Protein AF-A0A7S2FFZ1-F1 (afdb_monomer_lite)

Structure (mmCIF, N/CA/C/O backbone):
data_AF-A0A7S2FFZ1-F1
#
_entry.id   AF-A0A7S2FFZ1-F1
#
loop_
_atom_site.group_PDB
_atom_site.id
_atom_site.type_symbol
_atom_site.label_atom_id
_atom_site.label_alt_id
_atom_site.label_comp_id
_atom_site.label_asym_id
_atom_site.label_entity_id
_atom_site.label_seq_id
_atom_site.pdbx_PDB_ins_code
_atom_site.Cartn_x
_atom_site.Cartn_y
_atom_site.Cartn_z
_atom_site.occupancy
_atom_site.B_iso_or_equiv
_atom_site.auth_seq_id
_atom_site.auth_comp_id
_atom_site.auth_asym_id
_atom_site.auth_atom_id
_atom_site.pdbx_PDB_model_num
ATOM 1 N N . GLU A 1 1 ? 5.058 14.697 -13.074 1.00 57.72 1 GLU A N 1
ATOM 2 C CA . GLU A 1 1 ? 3.920 13.869 -12.619 1.00 57.72 1 GLU A CA 1
ATOM 3 C C . GLU A 1 1 ? 4.277 12.405 -12.830 1.00 57.72 1 GLU A C 1
ATOM 5 O O . GLU A 1 1 ? 5.093 12.130 -13.7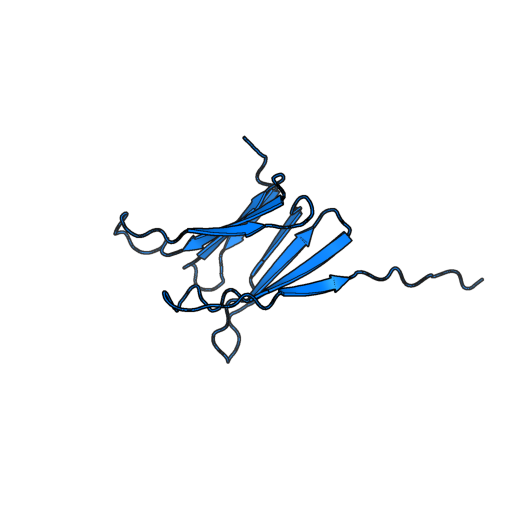01 1.00 57.72 1 GLU A O 1
ATOM 10 N N . SER A 1 2 ? 3.779 11.488 -12.002 1.00 85.31 2 SER A N 1
ATOM 11 C CA . SER A 1 2 ? 4.100 10.057 -12.102 1.00 85.31 2 SER A CA 1
ATOM 12 C C . SER A 1 2 ? 2.817 9.242 -12.030 1.00 85.31 2 SER A C 1
ATOM 14 O O . SER A 1 2 ? 1.905 9.619 -11.293 1.00 85.31 2 SER A O 1
ATOM 16 N N . ALA A 1 3 ? 2.738 8.160 -12.807 1.00 93.06 3 ALA A N 1
ATOM 17 C CA . ALA A 1 3 ? 1.539 7.343 -12.889 1.00 93.06 3 ALA A CA 1
ATOM 18 C C . ALA A 1 3 ? 1.202 6.718 -11.527 1.00 93.06 3 ALA A C 1
ATOM 20 O O . ALA A 1 3 ? 2.080 6.229 -10.804 1.00 93.06 3 ALA A O 1
ATOM 21 N N . VAL A 1 4 ? -0.086 6.735 -11.189 1.00 95.44 4 VAL A N 1
ATOM 22 C CA . VAL A 1 4 ? -0.648 5.910 -10.118 1.00 95.44 4 VAL A CA 1
ATOM 23 C C . VAL A 1 4 ? -0.878 4.524 -10.699 1.00 95.44 4 VAL A C 1
ATOM 25 O O . VAL A 1 4 ? -1.498 4.394 -11.752 1.00 95.44 4 VAL A O 1
ATOM 28 N N . LEU A 1 5 ? -0.348 3.504 -10.031 1.00 95.62 5 LEU A N 1
ATOM 29 C CA . LEU A 1 5 ? 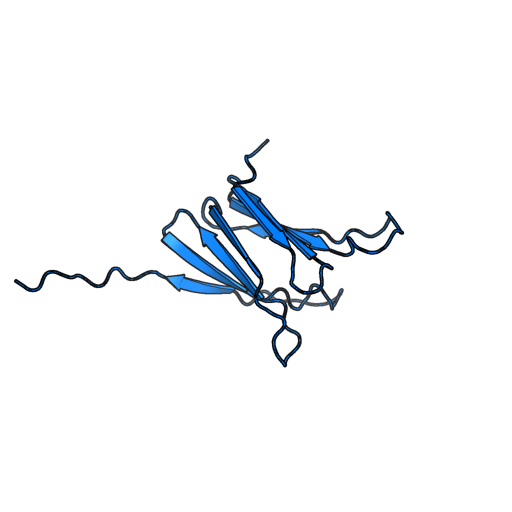-0.375 2.126 -10.523 1.00 95.62 5 LEU A CA 1
ATOM 30 C C . LEU A 1 5 ? -1.359 1.248 -9.746 1.00 95.62 5 LEU A C 1
ATOM 32 O O . LEU A 1 5 ? -1.895 0.300 -10.308 1.00 95.62 5 LEU A O 1
ATOM 36 N N . SER A 1 6 ? -1.626 1.572 -8.478 1.00 96.25 6 SER A N 1
ATOM 37 C CA . SER A 1 6 ? -2.591 0.849 -7.647 1.00 96.25 6 SER A CA 1
ATOM 38 C C . SER A 1 6 ? -3.112 1.742 -6.529 1.00 96.25 6 SER A C 1
ATOM 40 O O . SER A 1 6 ? -2.390 2.599 -6.016 1.00 96.25 6 SER A O 1
ATOM 42 N N . VAL A 1 7 ? -4.355 1.505 -6.118 1.00 94.81 7 VAL A N 1
ATOM 43 C CA . VAL A 1 7 ? -4.972 2.135 -4.947 1.00 94.81 7 VAL A CA 1
ATOM 44 C C . VAL A 1 7 ? -5.686 1.082 -4.113 1.00 94.81 7 VAL A C 1
ATOM 46 O O . VAL A 1 7 ? -6.239 0.136 -4.669 1.00 94.81 7 VAL A O 1
ATOM 49 N N . ALA A 1 8 ? -5.675 1.238 -2.792 1.00 93.69 8 ALA A N 1
ATOM 50 C CA . ALA A 1 8 ? -6.377 0.334 -1.889 1.00 93.69 8 ALA A CA 1
ATOM 51 C C . ALA A 1 8 ? -6.871 1.078 -0.649 1.00 93.69 8 ALA A C 1
ATOM 53 O O . ALA A 1 8 ? -6.101 1.775 0.016 1.00 93.69 8 ALA A O 1
ATOM 54 N N . TRP A 1 9 ? -8.151 0.905 -0.336 1.00 91.12 9 TRP A N 1
ATOM 55 C CA . TRP A 1 9 ? -8.722 1.332 0.937 1.00 91.12 9 TRP A CA 1
ATOM 56 C C . TRP A 1 9 ? -8.350 0.343 2.038 1.00 91.12 9 TRP A C 1
ATOM 58 O O . TRP A 1 9 ? -8.311 -0.866 1.795 1.00 91.12 9 TRP A O 1
ATOM 68 N N . SER A 1 10 ? -8.089 0.856 3.237 1.00 87.12 10 SER A N 1
ATOM 69 C CA . SER A 1 10 ? -8.060 0.039 4.445 1.00 87.12 10 SER A CA 1
ATOM 70 C C . SER A 1 10 ? -9.458 -0.515 4.740 1.00 87.12 10 SER A C 1
ATOM 72 O O . SER A 1 10 ? -10.474 0.030 4.299 1.00 87.12 10 SER A O 1
ATOM 74 N N . SER A 1 11 ? -9.528 -1.624 5.479 1.00 84.56 11 SER A N 1
ATOM 75 C CA . SER A 1 11 ? -10.796 -2.317 5.754 1.00 84.56 11 SER A CA 1
ATOM 76 C C . SER A 1 11 ? -11.788 -1.500 6.590 1.00 84.56 11 SER A C 1
ATOM 78 O O . SER A 1 11 ? -12.986 -1.753 6.537 1.00 84.56 11 SER A O 1
ATOM 80 N N . ASP A 1 12 ? -11.288 -0.544 7.366 1.00 80.69 12 ASP A N 1
ATOM 81 C CA . ASP A 1 12 ? -12.048 0.386 8.208 1.00 80.69 12 ASP A CA 1
ATOM 82 C C . ASP A 1 12 ? -12.430 1.690 7.486 1.00 80.69 12 ASP A C 1
ATOM 84 O O . ASP A 1 12 ? -13.125 2.525 8.055 1.00 80.69 12 ASP A O 1
ATOM 88 N N . THR A 1 13 ? -12.015 1.863 6.225 1.00 82.56 13 THR A N 1
ATOM 89 C CA . THR A 1 13 ? -12.248 3.054 5.389 1.00 82.56 13 THR A CA 1
ATOM 90 C C . THR A 1 13 ? -11.599 4.354 5.879 1.00 82.56 13 THR A C 1
ATOM 92 O O . THR A 1 13 ? -11.856 5.420 5.316 1.00 82.56 13 THR A O 1
ATOM 95 N N . GLU A 1 14 ? -10.712 4.295 6.873 1.00 81.75 14 GLU A N 1
ATOM 96 C CA . GLU A 1 14 ? -10.044 5.489 7.402 1.00 81.75 14 GLU A CA 1
ATOM 97 C C . GLU A 1 14 ? -8.823 5.905 6.573 1.00 81.75 14 GLU A C 1
ATOM 99 O O . GLU A 1 14 ? -8.487 7.096 6.519 1.00 81.75 14 GLU A O 1
ATOM 104 N N . TYR A 1 15 ? -8.206 4.946 5.872 1.00 86.25 15 TYR A N 1
ATOM 105 C CA . TYR A 1 15 ? -6.974 5.133 5.117 1.00 86.25 15 TYR A CA 1
ATOM 106 C C . TYR A 1 15 ? -7.100 4.725 3.647 1.00 86.25 15 TYR A C 1
ATOM 108 O O . TYR A 1 15 ? -7.693 3.709 3.286 1.00 86.25 15 TYR A O 1
ATOM 116 N N . LEU A 1 16 ? -6.447 5.495 2.778 1.00 89.69 16 LEU A N 1
ATOM 117 C CA . LEU A 1 16 ? -6.261 5.180 1.365 1.00 89.69 16 LEU A CA 1
ATOM 118 C C . LEU A 1 16 ? -4.769 5.088 1.053 1.00 89.69 16 LEU A C 1
ATOM 120 O O . LEU A 1 16 ? -4.034 6.061 1.217 1.00 89.69 16 LEU A O 1
ATOM 124 N N . ALA A 1 17 ? -4.338 3.935 0.549 1.00 91.81 17 ALA A N 1
ATOM 125 C CA . ALA A 1 17 ? -3.001 3.731 0.014 1.00 91.81 17 ALA A CA 1
ATOM 126 C C . ALA A 1 17 ? -2.979 3.993 -1.493 1.00 91.81 17 ALA A C 1
ATOM 128 O O . ALA A 1 17 ? -3.847 3.518 -2.226 1.00 91.81 17 ALA A O 1
ATOM 129 N N . VAL A 1 18 ? -1.957 4.708 -1.958 1.00 93.25 18 VAL A N 1
ATOM 130 C CA . VAL A 1 18 ? -1.741 5.033 -3.371 1.00 93.25 18 VAL A CA 1
ATOM 131 C C . VAL A 1 18 ? -0.312 4.666 -3.751 1.00 93.25 18 VAL A C 1
ATOM 133 O O . VAL A 1 18 ? 0.635 5.311 -3.304 1.00 93.25 18 VAL A O 1
ATOM 136 N N . ALA A 1 19 ? -0.161 3.638 -4.580 1.00 94.38 19 ALA A N 1
ATOM 137 C CA . ALA A 1 19 ? 1.111 3.187 -5.129 1.00 94.38 19 ALA A CA 1
ATOM 138 C C . ALA A 1 19 ? 1.406 3.869 -6.470 1.00 94.38 19 ALA A C 1
ATOM 140 O O . ALA A 1 19 ? 0.517 4.021 -7.315 1.00 94.38 19 ALA A O 1
ATOM 141 N N . SER A 1 20 ? 2.661 4.259 -6.683 1.00 93.31 20 SER A N 1
ATOM 142 C CA . SER A 1 20 ? 3.067 5.019 -7.865 1.00 93.31 20 SER A CA 1
ATOM 143 C C . SER A 1 20 ? 4.361 4.511 -8.502 1.00 93.31 20 SER A C 1
ATOM 145 O O . SER A 1 20 ? 5.230 3.904 -7.866 1.00 93.31 20 SER A O 1
ATOM 147 N N . GLU A 1 21 ? 4.505 4.819 -9.792 1.00 95.75 21 GLU A N 1
ATOM 148 C CA . GLU A 1 21 ? 5.720 4.589 -10.568 1.00 95.75 21 GLU A CA 1
ATOM 149 C C . GLU A 1 21 ? 6.935 5.358 -10.011 1.00 95.75 21 GLU A C 1
ATOM 151 O O . GLU A 1 21 ? 8.075 4.937 -10.186 1.00 95.75 21 GLU A O 1
ATOM 156 N N . ASN A 1 22 ? 6.726 6.429 -9.241 1.00 94.12 22 ASN A N 1
ATOM 157 C CA . ASN A 1 22 ? 7.804 7.170 -8.578 1.00 94.12 22 ASN A CA 1
ATOM 158 C C . ASN A 1 22 ? 8.416 6.439 -7.366 1.00 94.12 22 ASN A C 1
ATOM 160 O O . ASN A 1 22 ? 9.123 7.067 -6.576 1.00 94.12 22 ASN A O 1
ATOM 164 N N . LYS A 1 23 ? 8.161 5.130 -7.234 1.00 94.31 23 LYS A N 1
ATOM 165 C CA . LYS A 1 23 ? 8.702 4.257 -6.185 1.00 94.31 23 LYS A CA 1
ATOM 166 C C . LYS A 1 23 ? 8.177 4.600 -4.794 1.00 94.31 23 LYS A C 1
ATOM 168 O O . LYS A 1 23 ? 8.884 4.445 -3.798 1.00 94.31 23 LYS A O 1
ATOM 173 N N . THR A 1 24 ? 6.950 5.108 -4.713 1.00 92.25 24 THR A N 1
ATOM 174 C CA . THR A 1 24 ? 6.336 5.442 -3.428 1.00 92.25 24 THR A CA 1
ATOM 175 C C . THR A 1 24 ? 4.969 4.811 -3.249 1.00 92.25 24 THR A C 1
ATOM 177 O O . THR A 1 24 ? 4.236 4.584 -4.214 1.00 92.25 24 THR A O 1
ATOM 180 N N . VAL A 1 25 ? 4.638 4.566 -1.983 1.00 92.69 25 VAL A N 1
ATOM 181 C CA . VAL A 1 25 ? 3.259 4.412 -1.523 1.00 92.69 25 VAL A CA 1
ATOM 182 C C . VAL A 1 25 ? 2.947 5.594 -0.623 1.00 92.69 25 VAL A C 1
ATOM 184 O O . VAL A 1 25 ? 3.675 5.864 0.335 1.00 92.69 25 VAL A O 1
ATOM 187 N N . VAL A 1 26 ? 1.876 6.314 -0.931 1.00 90.31 26 VAL A N 1
ATOM 188 C CA . VAL A 1 26 ? 1.364 7.397 -0.093 1.00 90.31 26 VAL A CA 1
ATOM 189 C C . VAL A 1 26 ? 0.106 6.915 0.607 1.00 90.31 26 VAL A C 1
ATOM 191 O O . VAL A 1 26 ? -0.815 6.442 -0.053 1.00 90.31 26 VAL A O 1
ATOM 194 N N . ILE A 1 27 ? 0.072 7.048 1.929 1.00 89.56 27 ILE A N 1
ATOM 195 C CA . ILE A 1 27 ? -1.114 6.796 2.739 1.00 89.56 27 ILE A CA 1
ATOM 196 C C . ILE A 1 27 ? -1.766 8.132 3.071 1.00 89.56 27 ILE A C 1
ATOM 198 O O . ILE A 1 27 ? -1.100 9.046 3.568 1.00 89.56 27 ILE A O 1
ATOM 202 N N . PHE A 1 28 ? -3.060 8.230 2.796 1.00 86.50 28 PHE A N 1
ATOM 203 C CA . PHE A 1 28 ? -3.924 9.331 3.199 1.00 86.50 28 PHE A CA 1
ATOM 204 C C . PHE A 1 28 ? -4.858 8.837 4.297 1.00 86.50 28 PHE A C 1
ATOM 206 O O . PHE A 1 28 ? -5.571 7.868 4.063 1.00 86.50 28 PHE A O 1
ATOM 213 N N . GLY A 1 29 ? -4.850 9.478 5.465 1.00 82.50 29 GLY A N 1
ATOM 214 C CA . GLY A 1 29 ? -5.757 9.167 6.573 1.00 82.50 29 GLY A CA 1
ATOM 215 C C . GLY A 1 29 ? -6.837 10.227 6.789 1.00 82.50 29 GLY A C 1
ATOM 216 O O . GLY A 1 29 ? -6.792 11.310 6.191 1.00 82.50 29 GLY A O 1
ATOM 217 N N . ASN A 1 30 ? -7.783 9.915 7.680 1.00 70.94 30 ASN A N 1
ATOM 218 C CA . ASN A 1 30 ? -8.896 10.778 8.097 1.00 70.94 30 ASN A CA 1
ATOM 219 C C . ASN A 1 30 ? -9.799 11.209 6.931 1.00 70.94 30 ASN A C 1
ATOM 221 O O . ASN A 1 30 ? -10.210 12.365 6.825 1.00 70.94 30 ASN A O 1
ATOM 225 N N . LEU A 1 31 ? -10.091 10.283 6.014 1.00 68.62 31 LEU A N 1
ATOM 226 C CA . LEU A 1 31 ? -10.902 10.579 4.828 1.00 68.62 31 LEU A CA 1
ATOM 227 C C . LEU A 1 31 ? -12.415 10.607 5.115 1.00 68.62 31 LEU A C 1
ATOM 229 O O . LEU A 1 31 ? -13.163 11.187 4.327 1.00 68.62 31 LEU A O 1
ATOM 233 N N . GLY A 1 32 ? -12.853 10.028 6.240 1.00 59.78 32 GLY A N 1
ATOM 234 C CA . GLY A 1 32 ? -14.254 9.996 6.679 1.00 59.78 32 GLY A CA 1
ATOM 235 C C . GLY A 1 32 ? -14.722 11.231 7.462 1.00 59.78 32 GLY A C 1
ATOM 236 O O . GLY A 1 32 ? -15.920 11.521 7.494 1.00 59.78 32 GLY A O 1
ATOM 237 N N . GLU A 1 33 ? -13.811 12.004 8.060 1.00 58.31 33 GLU A N 1
ATOM 238 C CA . GLU A 1 33 ? -14.185 13.234 8.759 1.00 58.31 33 GLU A CA 1
ATOM 239 C C . GLU A 1 33 ? -14.444 14.370 7.758 1.00 58.31 33 GLU A C 1
ATOM 241 O O . GLU A 1 33 ? -13.564 14.808 7.018 1.00 58.31 33 GLU A O 1
ATOM 246 N N . LYS A 1 34 ? -15.669 14.919 7.771 1.00 57.09 34 LYS A N 1
ATOM 247 C CA . LYS A 1 34 ? -16.051 16.122 6.994 1.00 57.09 34 LYS A CA 1
ATOM 248 C C . LYS A 1 34 ? -15.200 17.360 7.325 1.00 57.09 34 LYS A C 1
ATOM 250 O O . LYS A 1 34 ? -15.245 18.355 6.599 1.00 57.09 34 LYS A O 1
ATOM 255 N N . SER A 1 35 ? -14.429 17.303 8.405 1.00 51.44 35 SER A N 1
ATOM 256 C CA . SER A 1 35 ? -13.484 18.318 8.856 1.00 51.44 35 SER A CA 1
ATOM 257 C C . SER A 1 35 ? -12.221 18.288 7.984 1.00 51.44 35 SER A C 1
ATOM 259 O O . SER A 1 35 ? -11.210 17.691 8.331 1.00 51.44 35 SER A O 1
ATOM 261 N N . LEU A 1 36 ? -12.280 18.963 6.835 1.00 48.16 36 LEU A N 1
ATOM 262 C CA . LEU A 1 36 ? -11.255 19.107 5.782 1.00 48.16 36 LEU A CA 1
ATOM 263 C C . LEU A 1 36 ? -9.830 19.567 6.206 1.00 48.16 36 LEU A C 1
ATOM 265 O O . LEU A 1 36 ? -9.018 19.871 5.335 1.00 48.16 36 LEU A O 1
ATOM 269 N N . GLY A 1 37 ? -9.498 19.642 7.496 1.00 45.66 37 GLY A N 1
ATOM 270 C CA . GLY A 1 37 ? -8.273 20.277 7.995 1.00 45.66 37 GLY A CA 1
ATOM 271 C C . GLY A 1 37 ? -7.092 19.351 8.302 1.00 45.66 37 GLY A C 1
ATOM 272 O O . GLY A 1 37 ? -5.954 19.803 8.221 1.00 45.66 37 GLY A O 1
ATOM 273 N N . ALA A 1 38 ? -7.317 18.076 8.635 1.00 51.72 38 ALA A N 1
ATOM 274 C CA . ALA A 1 38 ? -6.271 17.204 9.186 1.00 51.72 38 ALA A CA 1
ATOM 275 C C . ALA A 1 38 ? -6.123 15.889 8.406 1.00 51.72 38 ALA A C 1
ATOM 277 O O . ALA A 1 38 ? -6.163 14.797 8.971 1.00 51.72 38 ALA A O 1
ATOM 278 N N . ARG A 1 39 ? -5.937 15.988 7.083 1.00 65.00 39 ARG A N 1
ATOM 279 C CA . ARG A 1 39 ? -5.527 14.834 6.271 1.00 65.00 39 ARG A CA 1
ATOM 280 C C . ARG A 1 39 ? -4.093 14.470 6.637 1.00 65.00 39 ARG A C 1
ATOM 282 O O . ARG A 1 39 ? -3.156 15.163 6.235 1.00 65.00 39 ARG A O 1
ATOM 289 N N . SER A 1 40 ? -3.917 13.402 7.407 1.00 71.69 40 SER A N 1
ATOM 290 C CA . SER A 1 40 ? -2.591 12.847 7.651 1.00 71.69 40 SER A CA 1
ATOM 291 C C . SER A 1 40 ? -2.063 12.255 6.343 1.00 71.69 40 SER A C 1
ATOM 293 O O . SER A 1 40 ? -2.785 11.583 5.601 1.00 71.69 40 SER A O 1
ATOM 295 N N . ARG A 1 41 ? -0.805 12.566 6.014 1.00 81.81 41 ARG A N 1
ATOM 296 C CA . ARG A 1 41 ? -0.131 12.033 4.830 1.00 81.81 41 ARG A CA 1
ATOM 297 C C . ARG A 1 41 ? 1.188 11.415 5.230 1.00 81.81 41 ARG A C 1
ATOM 299 O O . ARG A 1 41 ? 2.052 12.100 5.776 1.00 81.81 41 ARG A O 1
ATOM 306 N N . VAL A 1 42 ? 1.367 10.154 4.869 1.00 85.06 42 VAL A N 1
ATOM 307 C CA . VAL A 1 42 ? 2.616 9.431 5.092 1.00 85.06 42 VAL A CA 1
ATOM 308 C C . VAL A 1 42 ? 3.119 8.886 3.768 1.00 85.06 42 VAL A C 1
ATOM 310 O O . VAL A 1 42 ? 2.339 8.381 2.967 1.00 85.06 42 VAL A O 1
ATOM 313 N N . THR A 1 43 ? 4.419 9.004 3.512 1.00 88.88 43 THR A N 1
ATOM 314 C CA . THR A 1 43 ? 5.038 8.500 2.283 1.00 88.88 43 THR A CA 1
ATOM 315 C C . THR A 1 43 ? 6.080 7.447 2.612 1.00 88.88 43 THR A C 1
ATOM 317 O O . THR A 1 43 ? 7.061 7.729 3.295 1.00 88.88 43 THR A O 1
ATOM 320 N N . PHE A 1 44 ? 5.894 6.261 2.047 1.00 88.75 44 PHE A N 1
ATOM 321 C CA . PHE A 1 44 ? 6.863 5.177 2.057 1.00 88.75 44 PHE A CA 1
ATOM 322 C C . PHE A 1 44 ? 7.625 5.169 0.737 1.00 88.75 44 PHE A C 1
ATOM 324 O O . PHE A 1 44 ? 7.022 5.278 -0.333 1.00 88.75 44 PHE A O 1
ATOM 331 N N . LYS A 1 45 ? 8.951 5.057 0.814 1.00 90.94 45 LYS A N 1
ATOM 332 C CA . LYS A 1 45 ? 9.833 4.965 -0.352 1.00 90.94 45 LYS A CA 1
ATOM 333 C C . LYS A 1 45 ? 10.310 3.532 -0.531 1.00 90.94 45 LYS A C 1
ATOM 335 O O . LYS A 1 45 ? 10.721 2.894 0.433 1.00 90.94 45 LYS A O 1
ATOM 340 N N . PHE A 1 46 ? 10.298 3.083 -1.775 1.00 88.81 46 PHE A N 1
ATOM 341 C CA . PHE A 1 46 ? 10.729 1.761 -2.201 1.00 88.81 46 PHE A CA 1
ATOM 342 C C . PHE A 1 46 ? 11.903 1.881 -3.176 1.00 88.81 46 PHE A C 1
ATOM 344 O O . PHE A 1 46 ? 12.197 2.956 -3.706 1.00 88.81 46 PHE A O 1
ATOM 351 N N . ASN A 1 47 ? 12.596 0.767 -3.400 1.00 89.69 47 ASN A N 1
ATOM 352 C CA . ASN A 1 47 ? 13.761 0.711 -4.283 1.00 89.69 47 ASN A CA 1
ATOM 353 C C . ASN A 1 47 ? 13.376 0.808 -5.769 1.00 89.69 47 ASN A C 1
ATOM 355 O O . ASN A 1 47 ? 14.131 1.367 -6.576 1.00 89.69 47 ASN A O 1
ATOM 359 N N . ASP A 1 48 ? 12.176 0.343 -6.123 1.00 93.44 48 ASP A N 1
ATOM 360 C CA . ASP A 1 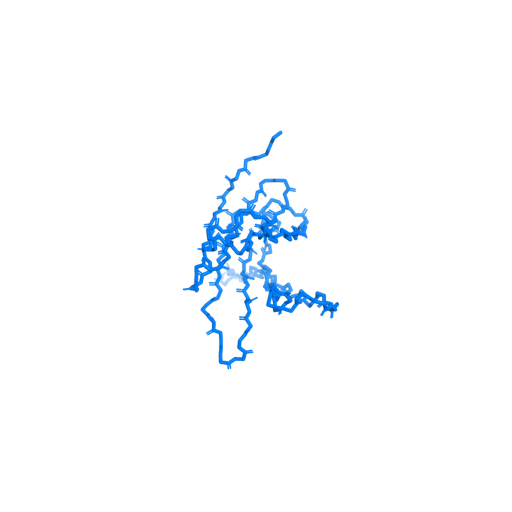48 ? 11.630 0.434 -7.473 1.00 93.44 48 ASP A CA 1
ATOM 361 C C . ASP A 1 48 ? 10.114 0.708 -7.496 1.00 93.44 48 ASP A C 1
ATOM 363 O O . ASP A 1 48 ? 9.477 0.892 -6.456 1.00 93.44 48 ASP A O 1
ATOM 367 N N . ARG A 1 49 ? 9.550 0.818 -8.705 1.00 93.56 49 ARG A N 1
ATOM 368 C CA . ARG A 1 49 ? 8.139 1.113 -8.983 1.00 93.56 49 ARG A CA 1
ATOM 369 C C . ARG A 1 49 ? 7.237 0.181 -8.188 1.00 93.56 49 ARG A C 1
ATOM 371 O O . ARG A 1 49 ? 7.393 -1.036 -8.267 1.00 93.56 49 ARG A O 1
ATOM 378 N N . VAL A 1 50 ? 6.245 0.743 -7.508 1.00 94.12 50 VAL A N 1
ATOM 379 C CA . VAL A 1 50 ? 5.274 -0.051 -6.753 1.00 94.12 50 VAL A CA 1
ATOM 380 C C . VAL A 1 50 ? 4.102 -0.374 -7.670 1.00 94.12 50 VAL A C 1
ATOM 382 O O . VAL A 1 50 ? 3.377 0.522 -8.094 1.00 94.12 50 VAL A O 1
ATOM 385 N N . ARG A 1 51 ? 3.946 -1.649 -8.025 1.00 94.56 51 ARG A N 1
ATOM 386 C CA . ARG A 1 51 ? 2.953 -2.114 -9.005 1.00 94.56 51 ARG A CA 1
ATOM 387 C C . ARG A 1 51 ? 1.596 -2.394 -8.380 1.00 94.56 51 ARG A C 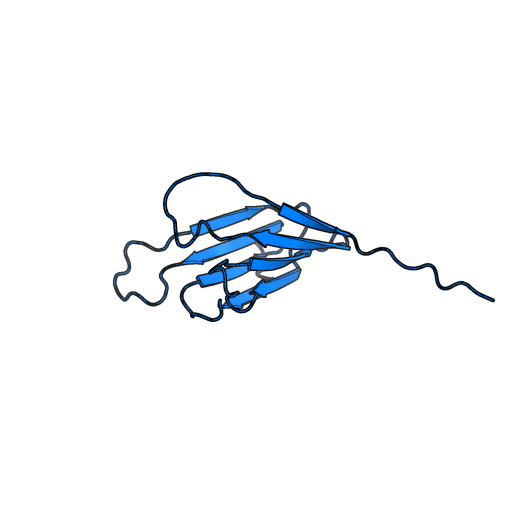1
ATOM 389 O O . ARG A 1 51 ? 0.583 -2.186 -9.035 1.00 94.56 51 ARG A O 1
ATOM 396 N N . CYS A 1 52 ? 1.579 -2.851 -7.136 1.00 93.38 52 CYS A N 1
ATOM 397 C CA . CYS A 1 52 ? 0.361 -3.185 -6.414 1.00 93.38 52 CYS A CA 1
ATOM 398 C C . CYS A 1 52 ? 0.506 -2.860 -4.928 1.00 93.38 52 CYS A C 1
ATOM 400 O O . CYS A 1 52 ? 1.610 -2.863 -4.380 1.00 93.38 52 CYS A O 1
ATOM 402 N N . VAL A 1 53 ? -0.625 -2.572 -4.288 1.00 94.56 53 VAL A N 1
ATOM 403 C CA . VAL A 1 53 ? -0.720 -2.389 -2.840 1.00 94.56 53 VAL A CA 1
ATOM 404 C C . VAL A 1 53 ? -2.021 -3.001 -2.340 1.00 94.56 53 VAL A C 1
ATOM 406 O O . VAL A 1 53 ? -3.054 -2.857 -2.992 1.00 94.56 53 VAL A O 1
ATOM 409 N N . VAL A 1 54 ? -1.971 -3.681 -1.198 1.00 93.81 54 VAL A N 1
ATOM 410 C CA . VAL A 1 54 ? -3.139 -4.255 -0.518 1.00 93.81 54 VAL A CA 1
ATOM 411 C C . VAL A 1 54 ? -3.023 -4.044 0.985 1.00 93.81 54 VAL A C 1
ATOM 413 O O . VAL A 1 54 ? -1.923 -4.075 1.535 1.00 93.81 54 VAL A O 1
ATOM 416 N N . TRP A 1 55 ? -4.156 -3.851 1.651 1.00 90.94 55 TRP A N 1
ATOM 417 C CA . TRP A 1 55 ? -4.220 -3.797 3.109 1.00 90.94 55 TRP A CA 1
ATOM 418 C C . TRP A 1 55 ? -4.508 -5.178 3.685 1.00 90.94 55 TRP A C 1
ATOM 420 O O . TRP A 1 55 ? -5.291 -5.944 3.120 1.00 90.94 55 TRP A O 1
ATOM 430 N N . SER A 1 56 ? -3.898 -5.479 4.827 1.00 86.00 56 SER A N 1
ATOM 431 C CA . SER A 1 56 ? -4.360 -6.566 5.680 1.00 86.00 56 SER A CA 1
ATOM 432 C C . SER A 1 56 ? -5.726 -6.210 6.256 1.00 86.00 56 SER A C 1
ATOM 434 O O . SER A 1 56 ? -6.023 -5.044 6.520 1.00 86.00 56 SER A O 1
ATOM 436 N N . LEU A 1 57 ? -6.540 -7.232 6.511 1.00 79.44 57 LEU A N 1
ATOM 437 C CA . LEU A 1 57 ? -7.658 -7.082 7.433 1.00 79.44 57 LEU A CA 1
ATOM 438 C C . LEU A 1 57 ? -7.078 -6.784 8.819 1.00 79.44 57 LEU A C 1
ATOM 440 O O . LEU A 1 57 ? -6.060 -7.382 9.186 1.00 79.44 57 LEU A O 1
ATOM 444 N N . ARG A 1 58 ? -7.702 -5.852 9.549 1.00 66.88 58 ARG A N 1
ATOM 445 C CA . ARG A 1 58 ? -7.320 -5.481 10.920 1.00 66.88 58 ARG A CA 1
ATOM 446 C C . ARG A 1 58 ? -7.093 -6.754 11.738 1.00 66.88 58 ARG A C 1
ATOM 448 O O . ARG A 1 58 ? -7.998 -7.586 11.856 1.00 66.88 58 ARG A O 1
ATOM 455 N N . ASP A 1 59 ? -5.868 -6.950 12.218 1.00 63.91 59 ASP A N 1
ATOM 456 C CA . ASP A 1 59 ? -5.545 -8.116 13.032 1.00 63.91 59 ASP A CA 1
ATOM 457 C C . ASP A 1 59 ? -6.120 -7.949 14.452 1.00 63.91 59 ASP A C 1
ATOM 459 O O . ASP A 1 59 ? -6.652 -6.902 14.824 1.00 63.91 59 ASP A O 1
ATOM 463 N N . LYS A 1 60 ? -6.050 -9.004 15.271 1.00 60.38 60 LYS A N 1
ATOM 464 C CA . LYS A 1 60 ? -6.510 -8.948 16.672 1.00 60.38 60 LYS A CA 1
ATOM 465 C C . LYS A 1 60 ? -5.685 -7.988 17.542 1.00 60.38 60 LYS A C 1
ATOM 467 O O . LYS A 1 60 ? -6.096 -7.709 18.663 1.00 60.38 60 LYS A O 1
ATOM 472 N N . GLU A 1 61 ? -4.530 -7.542 17.050 1.00 65.81 61 GLU A N 1
ATOM 473 C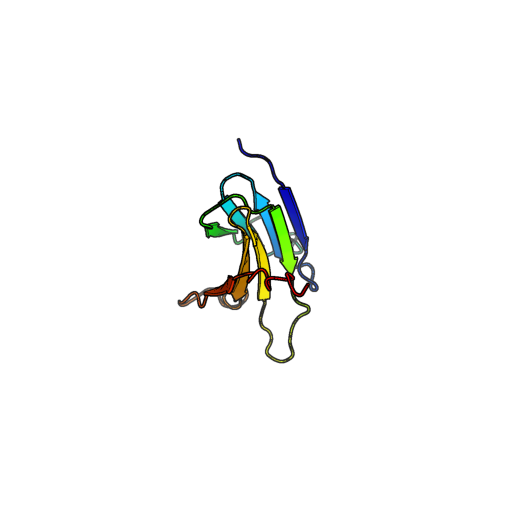 CA . GLU A 1 61 ? -3.587 -6.659 17.741 1.00 65.81 61 GLU A CA 1
ATOM 474 C C . GLU A 1 61 ? -3.689 -5.206 17.258 1.00 65.81 61 GLU A C 1
ATOM 476 O O . GLU A 1 61 ? -2.879 -4.374 17.661 1.00 65.81 61 GLU A O 1
ATOM 481 N N . ASP A 1 62 ? -4.700 -4.900 16.441 1.00 65.31 62 ASP A N 1
ATOM 482 C CA . ASP A 1 62 ? -4.982 -3.561 15.932 1.00 65.31 62 ASP A CA 1
ATOM 483 C C . ASP A 1 62 ? -3.867 -2.959 15.059 1.00 65.31 62 ASP A C 1
ATOM 485 O O . ASP A 1 62 ? -3.611 -1.754 15.043 1.00 65.31 62 ASP A O 1
ATOM 489 N N . ARG A 1 63 ? -3.144 -3.812 14.331 1.00 72.25 63 ARG A N 1
ATOM 490 C CA . ARG A 1 63 ? -2.078 -3.366 13.436 1.00 72.25 63 ARG A CA 1
ATOM 491 C C . ARG A 1 63 ? -2.596 -3.138 12.030 1.00 72.25 63 ARG A C 1
ATOM 493 O O . ARG A 1 63 ? -3.185 -4.016 11.394 1.00 72.25 63 ARG A O 1
ATOM 500 N N . TYR A 1 64 ? -2.259 -1.970 11.500 1.00 75.56 64 TYR A N 1
ATOM 501 C CA . TYR A 1 64 ? -2.440 -1.636 10.096 1.00 75.56 64 TYR A CA 1
ATOM 502 C C . TYR A 1 64 ? -1.249 -2.146 9.299 1.00 75.56 64 TYR A C 1
ATOM 504 O O . TYR A 1 64 ? -0.235 -1.466 9.179 1.00 75.56 64 TYR A O 1
ATOM 512 N N . LEU A 1 65 ? -1.361 -3.349 8.746 1.00 82.25 65 LEU A N 1
ATOM 513 C CA . LEU A 1 65 ? -0.359 -3.877 7.824 1.00 82.25 65 LEU A CA 1
ATOM 514 C C . LEU A 1 65 ? -0.792 -3.627 6.381 1.00 82.25 65 LEU A C 1
ATOM 516 O O . LEU A 1 65 ? -1.961 -3.816 6.036 1.00 82.25 65 LEU A O 1
ATOM 520 N N . PHE A 1 66 ? 0.154 -3.278 5.515 1.00 87.56 66 PHE A N 1
ATOM 521 C CA . PHE A 1 66 ? -0.055 -3.328 4.069 1.00 87.56 66 PHE A CA 1
ATOM 522 C C . PHE A 1 66 ? 1.086 -4.070 3.377 1.00 87.56 66 PHE A C 1
ATOM 524 O O . PHE A 1 66 ? 2.231 -4.050 3.833 1.00 87.56 66 PHE A O 1
ATOM 531 N N . ALA A 1 67 ? 0.765 -4.724 2.264 1.00 89.31 67 ALA A N 1
ATOM 532 C CA . ALA A 1 67 ? 1.741 -5.351 1.387 1.00 89.31 67 ALA A CA 1
ATOM 533 C C . ALA A 1 67 ? 1.864 -4.547 0.093 1.00 89.31 67 ALA A C 1
ATOM 535 O O . ALA A 1 67 ? 0.862 -4.116 -0.482 1.00 89.31 67 ALA A O 1
ATOM 536 N N . ALA A 1 68 ? 3.097 -4.355 -0.363 1.00 89.62 68 ALA A N 1
ATOM 537 C CA . ALA A 1 68 ? 3.417 -3.678 -1.609 1.00 89.62 68 ALA A CA 1
ATOM 538 C C . ALA A 1 68 ? 4.289 -4.585 -2.480 1.00 89.62 68 ALA A C 1
ATOM 540 O O . ALA A 1 68 ? 5.311 -5.093 -2.017 1.00 89.62 68 ALA A O 1
ATOM 541 N N . GLY A 1 69 ? 3.885 -4.775 -3.736 1.00 90.38 69 GLY A N 1
ATOM 542 C CA . GLY A 1 69 ? 4.683 -5.476 -4.741 1.00 90.38 69 GLY A CA 1
ATOM 543 C C . GLY A 1 69 ? 5.465 -4.481 -5.587 1.00 90.38 69 GLY A C 1
ATOM 544 O O . GLY A 1 69 ? 4.884 -3.547 -6.155 1.00 90.38 69 GLY A O 1
ATOM 545 N N . THR A 1 70 ? 6.776 -4.668 -5.674 1.00 91.12 70 THR A N 1
ATOM 546 C CA . THR A 1 70 ? 7.690 -3.775 -6.388 1.00 91.12 70 THR A CA 1
ATOM 547 C C . THR A 1 70 ? 8.239 -4.426 -7.656 1.00 91.12 70 THR A C 1
ATOM 549 O O . THR A 1 70 ? 8.279 -5.645 -7.800 1.00 91.12 70 THR A O 1
ATOM 552 N N . ALA A 1 71 ? 8.625 -3.599 -8.629 1.00 91.12 71 ALA A N 1
ATOM 553 C CA . ALA A 1 71 ? 9.139 -4.063 -9.920 1.00 91.12 71 ALA A CA 1
ATOM 554 C C . ALA A 1 71 ? 10.543 -4.695 -9.849 1.00 91.12 71 ALA A C 1
ATOM 556 O O . ALA A 1 71 ? 10.973 -5.297 -10.826 1.00 91.12 71 ALA A O 1
ATOM 557 N N . ASP A 1 72 ? 11.229 -4.592 -8.709 1.00 88.81 72 ASP A N 1
ATOM 558 C CA . ASP A 1 72 ? 12.506 -5.254 -8.420 1.00 88.81 72 ASP A CA 1
ATOM 559 C C . ASP A 1 72 ? 12.329 -6.685 -7.873 1.00 88.81 72 ASP A C 1
ATOM 561 O O . ASP A 1 72 ? 13.245 -7.222 -7.262 1.00 88.81 72 ASP A O 1
ATOM 565 N N . ASN A 1 73 ? 11.171 -7.310 -8.121 1.00 84.62 73 ASN A N 1
ATOM 566 C CA . ASN A 1 73 ? 10.807 -8.680 -7.727 1.00 84.62 73 ASN A CA 1
ATOM 567 C C . ASN A 1 73 ? 10.631 -8.911 -6.216 1.00 84.62 73 ASN A C 1
ATOM 569 O O . ASN A 1 73 ? 10.560 -10.058 -5.773 1.00 84.62 73 ASN A O 1
ATOM 573 N N . PHE A 1 74 ? 10.507 -7.847 -5.420 1.00 83.06 74 PHE A N 1
ATOM 574 C CA . PHE A 1 74 ? 10.230 -7.960 -3.990 1.00 83.06 74 PHE A CA 1
ATOM 575 C C . PHE A 1 74 ? 8.754 -7.729 -3.661 1.00 83.06 74 PHE A C 1
ATOM 577 O O . PHE A 1 74 ? 8.052 -6.923 -4.278 1.00 83.06 74 PHE A O 1
ATOM 584 N N . ALA A 1 75 ? 8.302 -8.414 -2.612 1.00 86.00 75 ALA A N 1
ATOM 585 C CA . ALA A 1 75 ? 7.106 -8.045 -1.878 1.00 86.00 75 ALA A CA 1
ATOM 586 C C . ALA A 1 75 ? 7.527 -7.565 -0.488 1.00 86.00 75 ALA A C 1
ATOM 588 O O . ALA A 1 75 ? 8.337 -8.189 0.199 1.00 86.00 75 ALA A O 1
ATOM 589 N N . VAL A 1 76 ? 6.990 -6.429 -0.063 1.00 83.44 76 VAL A N 1
ATOM 590 C CA . VAL A 1 76 ? 7.325 -5.839 1.232 1.00 83.44 76 VAL A CA 1
ATOM 591 C C . VAL A 1 76 ? 6.064 -5.745 2.065 1.00 83.44 76 VAL A C 1
ATOM 593 O O . VAL A 1 76 ? 5.063 -5.196 1.606 1.00 83.44 76 VAL A O 1
ATOM 596 N N . ILE A 1 77 ? 6.135 -6.253 3.294 1.00 85.50 77 ILE A N 1
ATOM 597 C CA . ILE A 1 77 ? 5.110 -6.028 4.309 1.00 85.50 77 ILE A CA 1
ATOM 598 C C . ILE A 1 77 ? 5.578 -4.871 5.179 1.00 85.50 77 ILE A C 1
ATOM 600 O O . ILE A 1 77 ? 6.694 -4.870 5.711 1.00 85.50 77 ILE A O 1
ATOM 604 N N . VAL A 1 78 ? 4.713 -3.874 5.296 1.00 83.75 78 VAL A N 1
ATOM 605 C CA . VAL A 1 78 ? 4.966 -2.664 6.064 1.00 83.75 78 VAL A CA 1
ATOM 606 C C . VAL A 1 78 ? 3.963 -2.591 7.200 1.00 83.75 78 VAL A C 1
ATOM 608 O O . VAL A 1 78 ? 2.754 -2.664 6.977 1.00 83.75 78 VAL A O 1
ATOM 611 N N . ASP A 1 79 ? 4.486 -2.417 8.412 1.00 80.31 79 ASP A N 1
ATOM 612 C CA . ASP A 1 79 ? 3.685 -2.061 9.575 1.00 80.31 79 ASP A CA 1
ATOM 613 C C . ASP A 1 79 ? 3.448 -0.545 9.598 1.00 80.31 79 ASP A C 1
ATOM 615 O O . ASP A 1 79 ? 4.380 0.26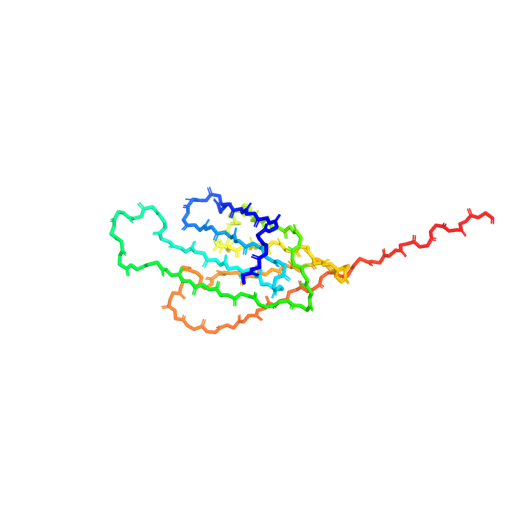4 9.684 1.00 80.31 79 ASP A O 1
ATOM 619 N N . ALA A 1 80 ? 2.180 -0.166 9.472 1.00 69.31 80 ALA A N 1
ATOM 620 C CA . ALA A 1 80 ? 1.687 1.197 9.532 1.00 69.31 80 ALA A CA 1
ATOM 621 C C . ALA A 1 80 ? 0.952 1.495 10.855 1.00 69.31 80 ALA A C 1
ATOM 623 O O . ALA A 1 80 ? 0.170 2.438 10.920 1.00 69.31 80 ALA A O 1
ATOM 624 N N . GLY A 1 81 ? 1.227 0.750 11.933 1.00 63.09 81 GLY A N 1
ATOM 625 C CA . GLY A 1 81 ? 0.611 0.906 13.261 1.00 63.09 81 GLY A CA 1
ATOM 626 C C . GLY A 1 81 ? 0.803 2.272 13.939 1.00 63.09 81 GLY A C 1
ATOM 627 O O . GLY A 1 81 ? 0.183 2.557 14.960 1.00 63.09 81 GLY A O 1
ATOM 628 N N . PHE A 1 82 ? 1.615 3.164 13.370 1.00 61.47 82 PHE A N 1
ATOM 629 C CA . PHE A 1 82 ? 1.720 4.563 13.801 1.00 61.47 82 PHE A CA 1
ATOM 630 C C . PHE A 1 82 ? 0.642 5.474 13.186 1.00 61.47 82 PHE A C 1
ATOM 632 O O . PHE A 1 82 ? 0.579 6.652 13.525 1.00 61.47 82 PHE A O 1
ATOM 639 N N . LEU A 1 83 ? -0.198 4.972 12.276 1.00 61.41 83 LEU A N 1
ATOM 640 C CA . LEU A 1 83 ? -1.291 5.759 11.703 1.00 61.41 83 LEU A CA 1
ATOM 641 C C . LEU A 1 83 ? -2.340 6.146 12.763 1.00 61.41 83 LEU A C 1
ATOM 643 O O . LEU A 1 83 ? -2.798 7.285 12.746 1.00 61.41 83 LEU A O 1
ATOM 647 N N . GLU A 1 84 ? -2.613 5.275 13.744 1.00 54.19 84 GLU A N 1
ATOM 648 C CA . GLU A 1 84 ? -3.440 5.606 14.922 1.00 54.19 84 GLU A CA 1
ATOM 649 C C . GLU A 1 84 ? -2.678 6.406 15.989 1.00 54.19 84 GLU A C 1
ATOM 651 O O . GLU A 1 84 ? -3.246 7.237 16.698 1.00 54.19 84 GLU A O 1
ATOM 656 N N . ARG A 1 85 ? -1.368 6.178 16.121 1.00 49.94 85 ARG A N 1
ATOM 657 C CA . ARG A 1 85 ? -0.526 6.855 17.111 1.00 49.94 85 ARG A CA 1
ATOM 658 C C . ARG A 1 85 ? 0.250 7.967 16.430 1.00 49.94 85 ARG A C 1
ATOM 660 O O . ARG A 1 85 ? 1.417 7.794 16.082 1.00 49.94 85 ARG A O 1
ATOM 667 N N . GLN A 1 86 ? -0.364 9.145 16.300 1.00 46.47 86 GLN A N 1
ATOM 668 C CA . GLN A 1 86 ? 0.399 10.384 16.124 1.00 46.47 86 GLN A CA 1
ATOM 669 C C . GLN A 1 86 ? 1.291 10.593 17.357 1.00 46.47 86 GLN A C 1
ATOM 671 O O . GLN A 1 86 ? 0.904 11.324 18.260 1.00 46.47 86 GLN A O 1
ATOM 676 N N . THR A 1 87 ? 2.427 9.892 17.437 1.00 37.47 87 THR A N 1
ATOM 677 C CA . THR A 1 87 ? 3.692 10.193 18.130 1.00 37.47 87 THR A CA 1
ATOM 678 C C . THR A 1 87 ? 4.490 8.885 18.311 1.00 37.47 87 THR A C 1
ATOM 680 O O . THR A 1 87 ? 3.991 7.926 18.889 1.00 37.47 87 THR A O 1
ATOM 683 N N . LEU A 1 88 ? 5.765 8.935 17.890 1.00 30.67 88 LEU A N 1
ATOM 684 C CA . LEU A 1 88 ? 6.900 8.016 18.126 1.00 30.67 88 LEU A CA 1
ATOM 685 C C . LEU A 1 88 ? 7.156 6.833 17.154 1.00 30.67 88 LEU A C 1
ATOM 687 O O . LEU A 1 88 ? 6.341 5.943 16.964 1.00 30.67 88 LEU A O 1
ATOM 691 N N . GLN A 1 89 ? 8.379 6.893 16.592 1.00 40.38 89 GLN A N 1
ATOM 692 C CA . GLN A 1 89 ? 9.235 5.919 15.872 1.00 40.38 89 GLN A CA 1
ATOM 693 C C . GLN A 1 89 ? 8.933 4.425 16.142 1.00 40.38 89 GLN A C 1
ATOM 695 O O . GLN A 1 89 ? 8.559 4.070 17.248 1.00 40.38 89 GLN A O 1
ATOM 700 N N . SER A 1 90 ? 9.151 3.451 15.248 1.00 34.28 90 SER A N 1
ATOM 701 C CA . SER A 1 90 ? 10.157 3.248 14.190 1.00 34.28 90 SER A CA 1
ATOM 702 C C . SER A 1 90 ? 9.621 2.249 13.137 1.00 34.28 90 SER A C 1
ATOM 704 O O . SER A 1 90 ? 8.749 1.444 13.450 1.00 34.28 90 SER A O 1
ATOM 706 N N . HIS A 1 91 ? 10.114 2.284 11.892 1.00 39.72 91 HIS A N 1
ATOM 707 C CA . HIS A 1 91 ? 9.599 1.435 10.805 1.00 39.72 91 HIS A CA 1
ATOM 708 C C . HIS A 1 91 ? 10.261 0.049 10.790 1.00 39.72 91 HIS A C 1
ATOM 710 O O . HIS A 1 91 ? 11.378 -0.098 10.290 1.00 39.72 91 HIS A O 1
ATOM 716 N N . ALA A 1 92 ? 9.561 -0.981 11.269 1.00 41.25 92 ALA A N 1
ATOM 717 C CA . ALA A 1 92 ? 9.917 -2.365 10.970 1.00 41.25 92 ALA A CA 1
ATOM 718 C C . ALA A 1 92 ? 9.437 -2.697 9.548 1.00 41.25 92 ALA A C 1
ATOM 720 O O . ALA A 1 92 ? 8.241 -2.730 9.268 1.00 41.25 92 ALA A O 1
ATOM 721 N N . THR A 1 93 ? 10.379 -2.883 8.625 1.00 46.31 93 THR A N 1
ATOM 722 C CA . THR A 1 93 ? 10.094 -3.327 7.254 1.00 46.31 93 THR A CA 1
ATOM 723 C C . THR A 1 93 ? 10.499 -4.785 7.138 1.00 46.31 93 THR A C 1
ATOM 725 O O . THR A 1 93 ? 11.677 -5.101 7.302 1.00 46.31 93 THR A O 1
ATOM 728 N N . ILE A 1 94 ? 9.549 -5.667 6.835 1.00 48.66 94 ILE A N 1
ATOM 729 C CA . ILE A 1 94 ? 9.850 -7.065 6.529 1.00 48.66 94 ILE A CA 1
ATOM 730 C C . ILE A 1 94 ? 9.877 -7.192 5.007 1.00 48.66 94 ILE A C 1
ATOM 732 O O . ILE A 1 94 ? 8.861 -7.012 4.333 1.00 48.66 94 ILE A O 1
ATOM 736 N N . LYS A 1 95 ? 11.063 -7.462 4.457 1.00 50.62 95 LYS A N 1
ATOM 737 C CA . LYS A 1 95 ? 11.240 -7.765 3.034 1.00 50.62 95 LYS A CA 1
ATOM 738 C C . LYS A 1 95 ? 11.057 -9.262 2.828 1.00 50.62 95 LYS A C 1
ATOM 740 O O . LYS A 1 95 ? 11.732 -10.046 3.489 1.00 50.62 95 LYS A O 1
ATOM 745 N N . ILE A 1 96 ? 10.171 -9.638 1.915 1.00 50.62 96 ILE A N 1
ATOM 746 C CA . ILE A 1 96 ? 10.014 -11.017 1.464 1.00 50.62 96 ILE A CA 1
ATOM 747 C C . ILE A 1 96 ? 10.537 -11.066 0.027 1.00 50.62 96 ILE A C 1
ATOM 749 O O . ILE A 1 96 ? 10.021 -10.392 -0.866 1.00 50.62 96 ILE A O 1
ATOM 753 N N . GLU A 1 97 ? 11.616 -11.815 -0.172 1.00 44.94 97 GLU A N 1
ATOM 754 C CA . GLU A 1 97 ? 12.197 -12.070 -1.487 1.00 44.94 97 GLU A CA 1
ATOM 755 C C . GLU A 1 97 ? 11.479 -13.252 -2.136 1.00 44.94 97 GLU A C 1
ATOM 757 O O . GLU A 1 97 ? 11.218 -14.265 -1.483 1.00 44.94 97 GLU A O 1
ATOM 762 N N . TYR A 1 98 ? 11.141 -13.122 -3.416 1.00 40.00 98 TYR A N 1
ATOM 763 C CA . TYR A 1 98 ? 10.673 -14.254 -4.199 1.00 40.00 98 TYR A CA 1
ATOM 764 C C . TYR A 1 98 ? 11.889 -15.078 -4.640 1.00 40.00 98 TYR A C 1
ATOM 766 O O . TYR A 1 98 ? 12.641 -14.653 -5.513 1.00 40.00 98 TYR A O 1
ATOM 774 N N . CYS A 1 99 ? 12.090 -16.256 -4.045 1.00 33.59 99 CYS A N 1
ATOM 775 C CA . CYS A 1 99 ? 13.006 -17.252 -4.598 1.00 33.59 99 CYS A CA 1
ATOM 776 C C . CYS A 1 99 ? 12.292 -18.005 -5.727 1.00 33.59 99 CYS A C 1
ATOM 778 O O . CYS A 1 99 ? 11.320 -18.719 -5.472 1.00 33.59 99 CYS A O 1
ATOM 780 N N . GLU A 1 100 ? 12.782 -17.891 -6.963 1.00 38.69 100 GLU A N 1
ATOM 781 C CA . GLU A 1 100 ? 12.459 -18.865 -8.008 1.00 38.69 100 GLU A CA 1
ATOM 782 C C . GLU A 1 100 ? 13.003 -20.229 -7.562 1.00 38.69 100 GLU A C 1
ATOM 784 O O . GLU A 1 100 ? 14.207 -20.482 -7.610 1.00 38.69 100 GLU A O 1
ATOM 789 N N . ASN A 1 101 ? 12.124 -21.117 -7.090 1.00 39.50 101 ASN A N 1
ATOM 790 C CA . ASN A 1 101 ? 12.480 -22.523 -6.966 1.00 39.50 101 ASN A CA 1
ATOM 791 C C . ASN A 1 101 ? 12.784 -23.036 -8.376 1.00 39.50 101 ASN A C 1
ATOM 793 O O . ASN A 1 101 ? 11.915 -23.053 -9.246 1.00 39.50 101 ASN A O 1
ATOM 797 N N . ALA A 1 102 ? 14.044 -23.405 -8.595 1.00 43.44 102 ALA A N 1
ATOM 798 C CA . ALA A 1 102 ? 14.526 -23.988 -9.831 1.00 43.44 102 ALA A CA 1
ATOM 799 C C . ALA A 1 102 ? 13.822 -25.327 -10.097 1.00 43.44 102 ALA A C 1
ATOM 801 O O . ALA A 1 102 ? 14.288 -26.381 -9.674 1.00 43.44 102 ALA A O 1
ATOM 802 N N . GLU A 1 103 ? 12.718 -25.303 -10.839 1.00 46.78 103 GLU A N 1
ATOM 803 C CA . GLU A 1 103 ? 12.211 -26.497 -11.507 1.00 46.78 103 GLU A CA 1
ATOM 804 C C . GLU A 1 103 ? 13.046 -26.749 -12.768 1.00 46.78 103 GLU A C 1
ATOM 806 O O . GLU A 1 103 ? 12.725 -26.317 -13.875 1.00 46.78 103 GLU A O 1
ATOM 811 N N . LYS A 1 104 ? 14.159 -27.460 -12.581 1.00 44.59 104 LYS A N 1
ATOM 812 C CA . LYS A 1 104 ? 14.718 -28.350 -13.602 1.00 44.59 104 LYS A CA 1
ATOM 813 C C . LYS A 1 104 ? 15.100 -29.672 -12.948 1.00 44.59 104 LYS A C 1
ATOM 815 O O . LYS A 1 104 ? 16.275 -29.986 -12.797 1.00 44.59 104 LYS A O 1
ATOM 820 N N . GLU A 1 105 ? 14.087 -30.443 -12.570 1.00 43.84 105 GLU A N 1
ATOM 821 C CA . GLU A 1 105 ? 14.208 -31.898 -12.589 1.00 43.84 105 GLU A CA 1
ATOM 822 C C . GLU A 1 105 ? 13.746 -32.379 -13.969 1.00 43.84 105 GLU A C 1
ATOM 824 O O . GLU A 1 105 ? 12.563 -32.321 -14.300 1.00 43.84 105 GLU A O 1
ATOM 829 N N . THR A 1 106 ? 14.702 -32.758 -14.818 1.00 46.16 106 THR A N 1
ATOM 830 C CA . THR A 1 106 ? 14.617 -33.854 -15.803 1.00 46.16 106 THR A CA 1
ATOM 831 C C . THR A 1 106 ? 16.004 -34.147 -16.353 1.00 46.16 106 THR A C 1
ATOM 833 O O . THR A 1 106 ? 16.733 -33.182 -16.679 1.00 46.16 106 THR A O 1
#

InterPro domains:
  IPR001680 WD40 repeat [PF00400] (2-28)
  IPR015943 WD40/YVTN repeat-like-containing domain superfamily [G3DSA:2.130.10.10] (1-98)
  IPR036322 WD40-repeat-containing domain superfamily [SSF50978] (3-81)

Organism: NCBI:txid3111310

Secondary structure (DSSP, 8-state):
---EEEEEE-TTSSEEEEEETTTEEEEEE--S-S-TT---EEEEE-SS-EEEEEEPPPPTT---EEEEEETTSEEEEEE-TTTT--S-----EEEEE---------

Foldseek 3Di:
DWDFQEWEAAPVRQWIWTFTQQQKIKIWGRPPDPPPPDTDIDIDGHPGGFNYKYWDHQDPVRWTWMWTQGPVQKIKIWTPRCVVPPDDDDTDIDIDHDDPPDPDDD

pLDDT: mean 73.37, std 19.99, range [30.67, 96.25]

Radius of gyration: 15.56 Å; chains: 1; bounding box: 31×54×34 Å

Sequence (106 aa):
ESAVLSVAWSSDTEYLAVASENKTVVIFGNLGEKSLGARSRVTFKFNDRVRCVVWSLRDKEDRYLFAAGTADNFAVIVDAGFLERQTLQSHATIKIEYCENAEKET